Protein AF-A0A7S4PF94-F1 (afdb_monomer)

InterPro domains:
  IPR015947 PUA-like superfamily [SSF88697] (11-144)

Mean predicted aligned error: 5.89 Å

pLDDT: mean 85.84, std 12.93, range [38.97, 97.19]

Structure (mmCIF, N/CA/C/O backbone):
data_AF-A0A7S4PF94-F1
#
_entry.id   AF-A0A7S4PF94-F1
#
loop_
_atom_site.group_PDB
_atom_site.id
_atom_site.type_symbol
_atom_site.label_atom_id
_atom_site.label_alt_id
_atom_site.label_comp_id
_atom_site.label_asym_id
_atom_site.label_entity_id
_atom_site.label_seq_id
_atom_site.pdbx_PDB_ins_code
_atom_site.Cartn_x
_atom_site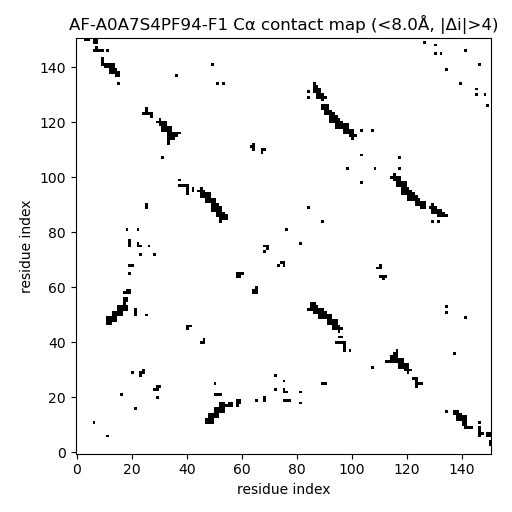.Cartn_y
_atom_site.Cartn_z
_atom_site.occupancy
_atom_site.B_iso_or_equiv
_atom_site.auth_seq_id
_atom_site.auth_comp_id
_atom_site.auth_asym_id
_atom_site.auth_atom_id
_atom_site.pdbx_PDB_model_num
ATOM 1 N N . ASP A 1 1 ? -24.265 -0.844 5.643 1.00 48.56 1 ASP A N 1
ATOM 2 C CA . ASP A 1 1 ? -22.914 -0.350 5.992 1.00 48.56 1 ASP A CA 1
ATOM 3 C C . ASP A 1 1 ? -22.217 -1.154 7.097 1.00 48.56 1 ASP A C 1
ATOM 5 O O . ASP A 1 1 ? -21.799 -0.612 8.107 1.00 48.56 1 ASP A O 1
ATOM 9 N N . ILE A 1 2 ? -22.021 -2.463 6.903 1.00 38.97 2 ILE A N 1
ATOM 10 C CA . ILE A 1 2 ? -21.380 -3.347 7.906 1.00 38.97 2 ILE A CA 1
ATOM 11 C C . ILE A 1 2 ? -19.842 -3.188 7.922 1.00 38.97 2 ILE A C 1
ATOM 13 O O . ILE A 1 2 ? -19.182 -3.538 8.892 1.00 38.97 2 ILE A O 1
ATOM 17 N N . ARG A 1 3 ? -19.248 -2.605 6.869 1.00 47.66 3 ARG A N 1
ATOM 18 C CA . ARG A 1 3 ? -17.784 -2.496 6.732 1.00 47.66 3 ARG A CA 1
ATOM 19 C C . ARG A 1 3 ? -17.165 -1.416 7.628 1.00 47.66 3 ARG A C 1
ATOM 21 O O . ARG A 1 3 ? -16.028 -1.570 8.045 1.00 47.66 3 ARG A O 1
ATOM 28 N N . ARG A 1 4 ? -17.888 -0.339 7.959 1.00 48.97 4 ARG A N 1
ATOM 29 C CA . ARG A 1 4 ? -17.315 0.824 8.673 1.00 48.97 4 ARG A CA 1
ATOM 30 C C . ARG A 1 4 ? -17.081 0.576 10.168 1.00 48.97 4 ARG A C 1
ATOM 32 O O . ARG A 1 4 ? -16.106 1.081 10.719 1.00 48.97 4 ARG A O 1
ATOM 39 N N . SER A 1 5 ? -17.891 -0.268 10.815 1.00 48.81 5 SER A N 1
ATOM 40 C CA . SER A 1 5 ? -17.725 -0.606 12.240 1.00 48.81 5 SER A CA 1
ATOM 41 C C . SER A 1 5 ? -16.501 -1.481 12.532 1.00 48.81 5 SER A C 1
ATOM 43 O O . SER A 1 5 ? -16.091 -1.570 13.682 1.00 48.81 5 SER A O 1
ATOM 45 N N . GLN A 1 6 ? -15.890 -2.106 11.518 1.00 50.88 6 GLN A N 1
ATOM 46 C CA . GLN A 1 6 ? -14.634 -2.853 11.665 1.00 50.88 6 GLN A CA 1
ATOM 47 C C . GLN A 1 6 ? -13.418 -1.924 11.836 1.00 50.88 6 GLN A C 1
ATOM 49 O O . GLN A 1 6 ? -12.401 -2.321 12.406 1.00 50.88 6 GLN A O 1
ATOM 54 N N . PHE A 1 7 ? -13.514 -0.679 11.361 1.00 54.47 7 PHE A N 1
ATOM 55 C CA . PHE A 1 7 ? -12.394 0.267 11.327 1.00 54.47 7 PHE A CA 1
ATOM 56 C C . PHE A 1 7 ? -12.393 1.259 12.496 1.00 54.47 7 PHE A C 1
ATOM 58 O O . PHE A 1 7 ? -11.450 2.030 12.645 1.00 54.47 7 PHE A O 1
ATOM 65 N N . SER A 1 8 ? -13.398 1.204 13.376 1.00 49.62 8 SER A N 1
ATOM 66 C CA . SER A 1 8 ? -13.482 2.012 14.602 1.00 49.62 8 SER A CA 1
ATOM 67 C C . SER A 1 8 ? -12.520 1.559 15.709 1.00 49.62 8 SER A C 1
ATOM 69 O O . SER A 1 8 ? -12.541 2.093 16.819 1.00 49.62 8 SER A O 1
ATOM 71 N N . HIS A 1 9 ? -11.655 0.582 15.426 1.00 54.41 9 HIS A N 1
ATOM 72 C CA . HIS A 1 9 ? -10.791 -0.015 16.426 1.00 54.41 9 HIS A CA 1
ATOM 73 C C . HIS A 1 9 ? -9.629 0.934 16.794 1.00 54.41 9 HIS A C 1
ATOM 75 O O . HIS A 1 9 ? -8.862 1.319 15.906 1.00 54.41 9 HIS A O 1
ATOM 81 N N . PRO A 1 10 ? -9.355 1.199 18.092 1.00 55.44 10 PRO A N 1
ATOM 82 C CA . PRO A 1 10 ? -8.156 1.924 18.565 1.00 55.44 10 PRO A CA 1
ATOM 83 C C . PRO A 1 10 ? -6.813 1.214 18.268 1.00 55.44 10 PRO A C 1
ATOM 85 O O . PRO A 1 10 ? -5.784 1.499 18.872 1.00 55.44 10 PRO A O 1
ATOM 88 N N . ARG A 1 11 ? -6.813 0.235 17.357 1.00 77.00 11 ARG A N 1
ATOM 89 C CA . ARG A 1 11 ? -5.665 -0.585 16.963 1.00 77.00 11 ARG A CA 1
ATOM 90 C C . ARG A 1 11 ? -5.441 -0.616 15.452 1.00 77.00 11 ARG A C 1
ATOM 92 O O . ARG A 1 11 ? -4.577 -1.385 15.031 1.00 77.00 11 ARG A O 1
ATOM 99 N N . LEU A 1 12 ? -6.175 0.179 14.657 1.00 90.00 12 LEU A N 1
ATOM 100 C CA . LEU A 1 12 ? -5.942 0.259 13.214 1.00 90.00 12 LEU A CA 1
ATOM 101 C C . LEU A 1 12 ? -4.457 0.519 12.963 1.00 90.00 12 LEU A C 1
ATOM 103 O O . LEU A 1 12 ? -3.854 1.443 13.516 1.00 90.00 12 LEU A O 1
ATOM 107 N N . LYS A 1 13 ? -3.856 -0.355 12.164 1.00 93.62 13 LYS A N 1
ATOM 108 C CA . LYS A 1 13 ? -2.462 -0.237 11.770 1.00 93.62 13 LYS A CA 1
ATOM 109 C C . LYS A 1 13 ? -2.371 0.420 10.407 1.00 93.62 13 LYS A C 1
ATOM 111 O O . LYS A 1 13 ? -3.296 0.330 9.609 1.00 93.62 13 LYS A O 1
ATOM 116 N N . ALA A 1 14 ? -1.244 1.053 10.136 1.00 95.44 14 ALA A N 1
ATOM 117 C CA . ALA A 1 14 ? -0.937 1.665 8.861 1.00 95.44 14 ALA A CA 1
ATOM 118 C C . ALA A 1 14 ? 0.412 1.189 8.340 1.00 95.44 14 ALA A C 1
ATOM 120 O O . ALA A 1 14 ? 1.296 0.806 9.113 1.00 95.44 14 ALA A O 1
ATOM 121 N N . ILE A 1 15 ? 0.576 1.285 7.024 1.00 96.94 15 ILE A N 1
ATOM 122 C CA . ILE A 1 15 ? 1.878 1.224 6.369 1.00 96.94 15 ILE A CA 1
ATOM 123 C C . ILE A 1 15 ? 2.068 2.445 5.478 1.00 96.94 15 ILE A C 1
ATOM 125 O O . ILE A 1 15 ? 1.129 2.947 4.861 1.00 96.94 15 ILE A O 1
ATOM 129 N N . THR A 1 16 ? 3.315 2.895 5.382 1.00 96.31 16 THR A N 1
ATOM 130 C CA . THR A 1 16 ? 3.693 4.011 4.515 1.00 96.31 16 THR A CA 1
ATOM 131 C C . THR A 1 16 ? 4.275 3.493 3.208 1.00 96.31 16 THR A C 1
ATOM 133 O O . THR A 1 16 ? 5.271 2.766 3.212 1.00 96.31 16 THR A O 1
ATOM 136 N N . ILE A 1 17 ? 3.677 3.859 2.078 1.00 94.19 17 ILE A N 1
ATOM 137 C CA . ILE A 1 17 ? 4.202 3.572 0.738 1.00 94.19 17 ILE A CA 1
ATOM 138 C C . ILE A 1 17 ? 4.677 4.894 0.126 1.00 94.19 17 ILE A C 1
ATOM 1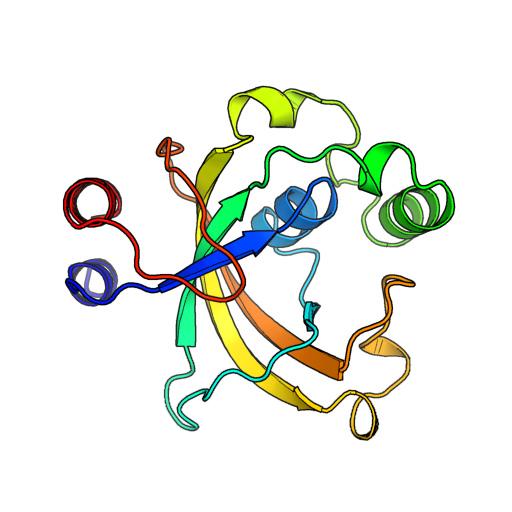40 O O . ILE A 1 17 ? 4.025 5.928 0.268 1.00 94.19 17 ILE A O 1
ATOM 144 N N . GLN A 1 18 ? 5.845 4.885 -0.517 1.00 92.00 18 GLN A N 1
ATOM 145 C CA . GLN A 1 18 ? 6.362 6.066 -1.212 1.00 92.00 18 GLN A CA 1
ATOM 146 C C . GLN A 1 18 ? 5.767 6.150 -2.621 1.00 92.00 18 GLN A C 1
ATOM 148 O O . GLN A 1 18 ? 5.527 5.127 -3.270 1.00 92.00 18 GLN A O 1
ATOM 153 N N . GLN A 1 19 ? 5.551 7.367 -3.110 1.00 91.12 19 GLN A N 1
ATOM 154 C CA . GLN A 1 19 ? 5.134 7.591 -4.495 1.00 91.12 19 GLN A CA 1
ATOM 155 C C . GLN A 1 19 ? 6.210 7.134 -5.490 1.00 91.12 19 GLN A C 1
ATOM 157 O O . GLN A 1 19 ? 7.372 7.136 -5.113 1.00 91.12 19 GLN A O 1
ATOM 162 N N . PRO A 1 20 ? 5.872 6.744 -6.734 1.00 91.06 20 PRO A N 1
ATOM 163 C CA . PRO A 1 20 ? 4.519 6.640 -7.305 1.00 91.06 20 PRO A CA 1
ATOM 164 C C . PRO A 1 20 ? 3.778 5.353 -6.900 1.00 91.06 20 PRO A C 1
ATOM 166 O O . PRO A 1 20 ? 2.616 5.155 -7.241 1.00 91.06 20 PRO A O 1
ATOM 169 N N . LEU A 1 21 ? 4.449 4.444 -6.185 1.00 92.56 21 LEU A N 1
ATOM 170 C CA . LEU A 1 21 ? 3.910 3.118 -5.871 1.00 92.56 21 LEU A CA 1
ATOM 171 C C . LEU A 1 21 ? 2.663 3.190 -4.982 1.00 92.56 21 LEU A C 1
ATOM 173 O O . LEU A 1 21 ? 1.810 2.310 -5.058 1.00 92.56 21 LEU A O 1
ATOM 177 N N . ALA A 1 22 ? 2.551 4.236 -4.159 1.00 93.25 22 ALA A N 1
ATOM 178 C CA . ALA A 1 22 ? 1.372 4.490 -3.342 1.00 93.25 22 ALA A CA 1
ATOM 179 C C . ALA A 1 22 ? 0.129 4.785 -4.193 1.00 93.25 22 ALA A C 1
ATOM 181 O O . ALA A 1 22 ? -0.923 4.211 -3.922 1.00 93.25 22 ALA A O 1
ATOM 182 N N . ASP A 1 23 ? 0.247 5.620 -5.232 1.00 91.62 23 ASP A N 1
ATOM 183 C CA . ASP A 1 23 ? -0.863 5.893 -6.153 1.00 91.62 23 ASP A CA 1
ATOM 184 C C . ASP A 1 23 ? -1.217 4.647 -6.978 1.00 91.62 23 ASP A C 1
ATOM 186 O O . ASP A 1 23 ? -2.396 4.317 -7.092 1.00 91.62 23 ASP A O 1
ATOM 190 N N . ALA A 1 24 ? -0.225 3.889 -7.462 1.00 92.88 24 ALA A N 1
ATOM 191 C CA . ALA A 1 24 ? -0.472 2.619 -8.155 1.00 92.88 24 ALA A CA 1
ATOM 192 C C . ALA A 1 24 ? -1.225 1.609 -7.268 1.00 92.88 24 ALA A C 1
ATOM 194 O O . ALA A 1 24 ? -2.113 0.895 -7.736 1.00 92.88 24 ALA A O 1
ATOM 195 N N . THR A 1 25 ? -0.898 1.557 -5.973 1.00 94.81 25 THR A N 1
ATOM 196 C CA . THR A 1 25 ? -1.631 0.743 -4.998 1.00 94.81 25 THR A CA 1
ATOM 197 C C . THR A 1 25 ? -3.032 1.302 -4.748 1.00 94.81 25 THR A C 1
ATOM 199 O O . THR A 1 25 ? -3.983 0.532 -4.768 1.00 94.81 25 THR A O 1
ATOM 202 N N . LEU A 1 26 ? -3.198 2.617 -4.567 1.00 93.94 26 LEU A N 1
ATOM 203 C CA . LEU A 1 26 ? -4.505 3.245 -4.320 1.00 93.94 26 LEU A CA 1
ATOM 204 C C . LEU A 1 26 ? -5.487 3.049 -5.490 1.00 93.94 26 LEU A C 1
ATOM 206 O O . LEU A 1 26 ? -6.682 2.881 -5.265 1.00 93.94 26 LEU A O 1
ATOM 210 N N . LEU A 1 27 ? -4.978 3.032 -6.725 1.00 92.56 27 LEU A N 1
ATOM 211 C CA . LEU A 1 27 ? -5.739 2.727 -7.942 1.00 92.56 27 LEU A CA 1
ATOM 212 C C . LEU A 1 27 ? -6.023 1.226 -8.120 1.00 92.56 27 LEU A C 1
ATOM 214 O O . LEU A 1 27 ? -6.676 0.826 -9.078 1.00 92.56 27 LEU A O 1
ATOM 218 N N . GLY A 1 28 ? -5.523 0.377 -7.219 1.00 93.00 28 GLY A N 1
ATOM 219 C CA . GLY A 1 28 ? -5.699 -1.069 -7.281 1.00 93.00 28 GLY A CA 1
ATOM 220 C C . GLY A 1 28 ? -4.869 -1.765 -8.361 1.00 93.00 28 GLY A C 1
ATOM 221 O O . GLY A 1 28 ? -5.066 -2.962 -8.558 1.00 93.00 28 GLY A O 1
ATOM 222 N N . LEU A 1 29 ? -3.946 -1.064 -9.022 1.00 92.62 29 LEU A N 1
ATOM 223 C CA . LEU A 1 29 ? -3.099 -1.591 -10.099 1.00 92.62 29 LEU A CA 1
ATOM 224 C C . LEU A 1 29 ? -1.962 -2.450 -9.546 1.00 92.62 29 LEU A C 1
ATOM 226 O O . LEU A 1 29 ? -1.646 -3.524 -10.058 1.00 92.62 29 LEU A O 1
ATOM 230 N N . ARG A 1 30 ? -1.363 -1.985 -8.448 1.00 93.25 30 ARG A N 1
ATOM 231 C CA . ARG A 1 30 ? -0.280 -2.680 -7.762 1.00 93.25 30 ARG A CA 1
ATOM 232 C C . ARG A 1 30 ? -0.826 -3.577 -6.660 1.00 93.25 30 ARG A C 1
ATOM 234 O O . ARG A 1 30 ? -1.294 -3.088 -5.633 1.00 93.25 30 ARG A O 1
ATOM 241 N N . LYS A 1 31 ? -0.695 -4.889 -6.862 1.00 93.56 31 LYS A N 1
ATOM 242 C CA . LYS A 1 31 ? -1.176 -5.926 -5.937 1.00 93.56 31 LYS A CA 1
ATOM 243 C C . LYS A 1 31 ? -0.124 -6.434 -4.956 1.00 93.56 31 LYS A C 1
ATOM 245 O O . LYS A 1 31 ? -0.478 -7.122 -4.015 1.00 93.56 31 LYS A O 1
ATOM 250 N N . ILE A 1 32 ? 1.153 -6.101 -5.139 1.00 93.94 32 ILE A N 1
ATOM 251 C CA . ILE A 1 32 ? 2.239 -6.628 -4.305 1.00 93.94 32 ILE A CA 1
ATOM 252 C C . ILE A 1 32 ? 3.065 -5.491 -3.684 1.00 93.94 32 ILE A C 1
ATOM 254 O O . ILE A 1 32 ? 3.568 -4.612 -4.391 1.00 93.94 32 ILE A O 1
ATOM 258 N N . GLU A 1 33 ? 3.245 -5.526 -2.360 1.00 94.50 33 GLU A N 1
ATOM 259 C CA . GLU A 1 33 ? 4.080 -4.589 -1.595 1.00 94.50 33 GLU A CA 1
ATOM 260 C C . GLU A 1 33 ? 5.295 -5.292 -0.976 1.00 94.50 33 GLU A C 1
ATOM 262 O O . GLU A 1 33 ? 5.150 -6.154 -0.117 1.00 94.50 33 GLU A O 1
ATOM 267 N N . GLY A 1 34 ? 6.505 -4.902 -1.383 1.00 93.75 34 GLY A N 1
ATOM 268 C CA . GLY A 1 34 ? 7.752 -5.450 -0.843 1.00 93.75 34 GLY A CA 1
ATOM 269 C C . GLY A 1 34 ? 8.202 -4.747 0.441 1.00 93.75 34 GLY A C 1
ATOM 270 O O . GLY A 1 34 ? 8.229 -3.519 0.505 1.00 93.75 34 GLY A O 1
ATOM 271 N N . ARG A 1 35 ? 8.576 -5.515 1.472 1.00 94.19 35 ARG A N 1
ATOM 272 C CA . ARG A 1 35 ? 9.041 -5.028 2.780 1.00 94.19 35 ARG A CA 1
ATOM 273 C C . ARG A 1 35 ? 10.231 -5.826 3.308 1.00 94.19 35 ARG A C 1
ATOM 275 O O . ARG A 1 35 ? 10.419 -6.997 3.002 1.00 94.19 35 ARG A O 1
ATOM 282 N N . ASN A 1 36 ? 10.988 -5.205 4.210 1.00 93.69 36 ASN A N 1
ATOM 283 C CA . ASN A 1 36 ? 12.082 -5.851 4.954 1.00 93.69 36 ASN A CA 1
ATOM 284 C C . ASN A 1 36 ? 11.655 -6.318 6.355 1.00 93.69 36 ASN A C 1
ATOM 286 O O . ASN A 1 36 ? 12.478 -6.476 7.251 1.00 93.69 36 ASN A O 1
ATOM 290 N N . TYR A 1 37 ? 10.352 -6.493 6.573 1.00 93.19 37 TYR A N 1
ATOM 291 C CA . TYR A 1 37 ? 9.789 -7.001 7.818 1.00 93.19 37 TYR A CA 1
ATOM 292 C C . TYR A 1 37 ? 8.555 -7.851 7.521 1.00 93.19 37 TYR A C 1
ATOM 294 O O . TYR A 1 37 ? 7.847 -7.606 6.547 1.00 93.19 37 TYR A O 1
ATOM 302 N N . ASN A 1 38 ? 8.311 -8.833 8.383 1.00 93.12 38 ASN A N 1
ATOM 303 C CA . ASN A 1 38 ? 7.139 -9.697 8.325 1.00 93.12 38 ASN A CA 1
ATOM 304 C C . ASN A 1 38 ? 5.946 -9.040 9.043 1.00 93.12 3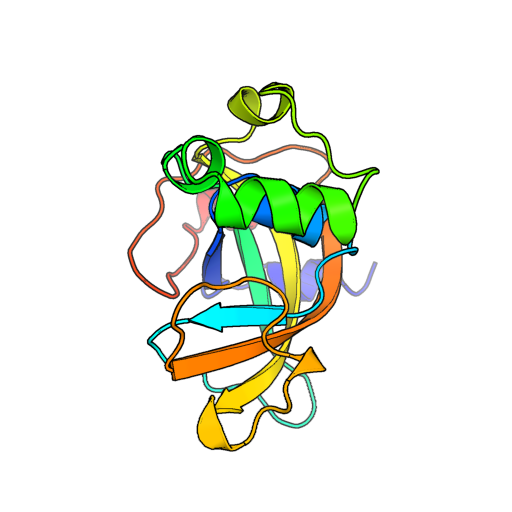8 ASN A C 1
ATOM 306 O O . ASN A 1 38 ? 6.135 -8.322 10.030 1.00 93.12 38 ASN A O 1
ATOM 310 N N . VAL A 1 39 ? 4.726 -9.333 8.596 1.00 90.44 39 VAL A N 1
ATOM 311 C CA . VAL A 1 39 ? 3.485 -9.061 9.330 1.00 90.44 39 VAL A CA 1
ATOM 312 C C . VAL A 1 39 ? 2.693 -10.354 9.491 1.00 90.44 39 VAL A C 1
ATOM 314 O O . VAL A 1 39 ? 2.560 -11.141 8.557 1.00 90.44 39 VAL A O 1
ATOM 317 N N . LYS A 1 40 ? 2.154 -10.582 10.691 1.00 89.94 40 LYS A N 1
ATOM 318 C CA . LYS A 1 40 ? 1.278 -11.727 10.943 1.00 89.94 40 LYS A CA 1
ATOM 319 C C . LYS A 1 40 ? -0.087 -11.439 10.323 1.00 89.94 40 LYS A C 1
ATOM 321 O O . LYS A 1 40 ? -0.822 -10.604 10.844 1.00 89.94 40 LYS A O 1
ATOM 326 N N . VAL A 1 41 ? -0.404 -12.129 9.233 1.00 89.31 41 VAL A N 1
ATOM 327 C CA . VAL A 1 41 ? -1.704 -12.046 8.561 1.00 89.31 41 VAL A CA 1
ATOM 328 C C . VAL A 1 41 ? -2.593 -13.192 9.064 1.00 89.31 41 VAL A C 1
ATOM 330 O O . VAL A 1 41 ? -2.205 -14.351 8.913 1.00 89.31 41 VAL A O 1
ATOM 333 N N . PRO A 1 42 ? -3.741 -12.908 9.707 1.00 87.19 42 PRO A N 1
ATOM 334 C CA . PRO A 1 42 ? -4.731 -13.924 10.061 1.00 87.19 42 PRO A CA 1
ATOM 335 C C . PRO A 1 42 ? -5.207 -14.708 8.831 1.00 87.19 42 PRO A C 1
ATOM 337 O O . PRO A 1 42 ? -5.644 -14.117 7.848 1.00 87.19 42 PRO A O 1
ATOM 340 N N . THR A 1 43 ? -5.143 -16.038 8.885 1.00 78.94 43 THR A N 1
ATOM 341 C CA . THR A 1 43 ? -5.343 -16.915 7.717 1.00 78.94 43 THR A CA 1
ATOM 342 C C . THR A 1 43 ? -6.758 -16.876 7.134 1.00 78.94 43 THR A C 1
ATOM 344 O O . THR A 1 43 ? -6.921 -17.104 5.942 1.00 78.94 43 THR A O 1
ATOM 347 N N . SER A 1 44 ? -7.779 -16.611 7.954 1.00 79.38 44 SER A N 1
ATOM 348 C CA . SER A 1 44 ? -9.191 -16.617 7.541 1.00 79.38 44 SER A CA 1
ATOM 349 C C . SER A 1 44 ? -9.724 -15.251 7.109 1.00 79.38 44 SER A C 1
ATOM 351 O O . SER A 1 44 ? -10.680 -15.188 6.344 1.00 79.38 44 SER A O 1
ATOM 353 N N . GLU A 1 45 ? -9.133 -14.166 7.606 1.00 85.62 45 GLU A N 1
ATOM 354 C CA . GLU A 1 45 ? -9.712 -12.817 7.508 1.00 85.62 45 GLU A CA 1
ATOM 355 C C . GLU A 1 45 ? -8.776 -11.790 6.875 1.00 85.62 45 GLU A C 1
ATOM 357 O O . GLU A 1 45 ? -9.219 -10.683 6.593 1.00 85.62 45 GLU A O 1
ATOM 362 N N . GLY A 1 46 ? -7.501 -12.136 6.670 1.00 91.31 46 GLY A N 1
ATOM 363 C CA . GLY A 1 46 ? -6.476 -11.198 6.231 1.00 91.31 46 GLY A CA 1
ATOM 364 C C . GLY A 1 46 ? -6.240 -10.057 7.226 1.00 91.31 46 GLY A C 1
ATOM 365 O O . GLY A 1 46 ? -6.532 -10.161 8.420 1.00 91.31 46 GLY A O 1
ATOM 366 N N . LEU A 1 47 ? -5.626 -8.971 6.754 1.00 93.06 47 LEU A N 1
ATOM 367 C CA . LEU A 1 47 ? -5.263 -7.822 7.581 1.00 93.06 47 LEU A CA 1
ATOM 368 C C . LEU A 1 47 ? -5.575 -6.505 6.871 1.00 93.06 47 LEU A C 1
ATOM 370 O O . LEU A 1 47 ? -4.918 -6.141 5.897 1.00 93.06 47 LEU A O 1
ATOM 374 N N . TRP A 1 48 ? -6.530 -5.748 7.409 1.00 94.00 48 TRP A N 1
ATOM 375 C CA . TRP A 1 48 ? -6.786 -4.375 6.978 1.00 94.00 48 TRP A CA 1
ATOM 376 C C . TRP A 1 48 ? -5.770 -3.401 7.570 1.00 94.00 48 TRP A C 1
ATOM 378 O O . TRP A 1 48 ? -5.531 -3.383 8.779 1.00 94.00 48 TRP A O 1
ATOM 388 N N . LEU A 1 49 ? -5.207 -2.558 6.708 1.00 95.44 49 LEU A N 1
ATOM 389 C CA . LEU A 1 49 ? -4.241 -1.524 7.053 1.00 95.44 49 LEU A CA 1
ATOM 390 C C . LEU A 1 49 ? -4.650 -0.195 6.425 1.00 95.44 49 LEU A C 1
ATOM 392 O O . LEU A 1 49 ? -5.122 -0.151 5.292 1.00 95.44 49 LEU A O 1
ATOM 396 N N . ALA A 1 50 ? -4.393 0.906 7.118 1.00 96.12 50 ALA A N 1
ATOM 397 C CA . ALA A 1 50 ? -4.427 2.221 6.507 1.00 96.12 50 ALA A CA 1
ATOM 398 C C . ALA A 1 50 ? -3.231 2.405 5.557 1.00 96.12 50 ALA A C 1
ATOM 400 O O . ALA A 1 50 ? -2.079 2.110 5.892 1.00 96.12 50 ALA A O 1
ATOM 401 N N . LEU A 1 51 ? -3.517 2.917 4.364 1.00 96.56 51 LEU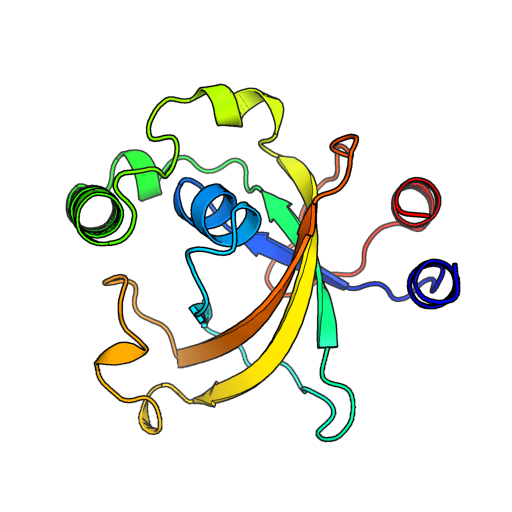 A N 1
ATOM 402 C CA . LEU A 1 51 ? -2.529 3.293 3.366 1.00 96.56 51 LEU A CA 1
ATOM 403 C C . LEU A 1 51 ? -2.131 4.749 3.581 1.00 96.56 51 LEU A C 1
ATOM 405 O O . LEU A 1 51 ? -2.919 5.666 3.347 1.00 96.56 51 LEU A O 1
ATOM 409 N N . HIS A 1 52 ? -0.889 4.951 4.006 1.00 96.69 52 HIS A N 1
ATOM 410 C CA . HIS A 1 52 ? -0.276 6.264 4.153 1.00 96.69 52 HIS A CA 1
ATOM 411 C C . HIS A 1 52 ? 0.715 6.530 3.017 1.00 96.69 52 HIS A C 1
ATOM 413 O O . HIS A 1 52 ? 1.491 5.647 2.644 1.00 96.69 52 HIS A O 1
ATOM 419 N N . ILE A 1 53 ? 0.709 7.747 2.474 1.00 94.12 53 ILE A N 1
ATOM 420 C CA . ILE A 1 53 ? 1.671 8.172 1.454 1.00 94.12 53 ILE A CA 1
ATOM 421 C C . ILE A 1 53 ? 2.847 8.864 2.133 1.00 94.12 53 ILE A C 1
ATOM 423 O O . ILE A 1 53 ? 2.685 9.881 2.807 1.00 94.12 53 ILE A O 1
ATOM 427 N N . GLY A 1 54 ? 4.052 8.340 1.931 1.00 93.00 54 GLY A N 1
ATOM 428 C CA . GLY A 1 54 ? 5.261 8.928 2.494 1.00 93.00 54 GLY A CA 1
ATOM 429 C C . GLY A 1 54 ? 5.626 10.278 1.869 1.00 93.00 54 GLY A C 1
ATOM 430 O O . GLY A 1 54 ? 5.113 10.670 0.821 1.00 93.00 54 GLY A O 1
ATOM 431 N N . ARG A 1 55 ? 6.506 11.021 2.550 1.00 90.88 55 ARG A N 1
ATOM 432 C CA . ARG A 1 55 ? 6.982 12.335 2.088 1.00 90.88 55 ARG A CA 1
ATOM 433 C C . ARG A 1 55 ? 8.260 12.273 1.243 1.00 90.88 55 ARG A C 1
ATOM 435 O O . ARG A 1 55 ? 8.653 13.298 0.692 1.00 90.88 55 ARG A O 1
ATOM 442 N N . SER A 1 56 ? 8.907 11.112 1.150 1.00 88.31 56 SER A N 1
ATOM 443 C CA . SER A 1 56 ? 10.098 10.962 0.312 1.00 88.31 56 SER A CA 1
ATOM 444 C C . SER A 1 56 ? 9.702 10.963 -1.169 1.00 88.31 56 SER A C 1
ATOM 446 O O . SER A 1 56 ? 8.624 10.501 -1.547 1.00 88.31 56 SER A O 1
ATOM 448 N N . GLN A 1 57 ? 10.584 11.516 -2.002 1.00 85.00 57 GLN A N 1
ATOM 449 C CA . GLN A 1 57 ? 10.466 11.520 -3.462 1.00 85.00 57 GLN A CA 1
ATOM 450 C C . GLN A 1 57 ? 11.535 10.633 -4.121 1.00 85.00 57 GLN A C 1
ATOM 452 O O . GLN A 1 57 ? 11.675 10.667 -5.339 1.00 85.00 57 GLN A O 1
ATOM 457 N N . ASP A 1 58 ? 12.263 9.815 -3.354 1.00 86.94 58 ASP A N 1
ATOM 458 C CA . ASP A 1 58 ? 13.438 9.070 -3.844 1.00 86.94 58 ASP A CA 1
ATOM 459 C C . ASP A 1 58 ? 13.096 8.109 -4.992 1.00 86.94 58 ASP A C 1
ATOM 461 O O . ASP A 1 58 ? 13.881 7.878 -5.906 1.00 86.94 58 ASP A O 1
ATOM 465 N N . HIS A 1 59 ? 11.888 7.553 -4.991 1.00 86.75 59 HIS A N 1
ATOM 466 C CA . HIS A 1 59 ? 11.427 6.687 -6.075 1.00 86.75 59 HIS A CA 1
ATOM 467 C C . HIS A 1 59 ? 11.107 7.454 -7.366 1.00 86.75 59 HIS A C 1
ATOM 469 O O . HIS A 1 59 ? 11.207 6.864 -8.437 1.00 86.75 59 HIS A O 1
ATOM 475 N N . PHE A 1 60 ? 10.756 8.745 -7.299 1.00 84.44 60 PHE A N 1
ATOM 476 C CA . PHE A 1 60 ? 10.558 9.566 -8.500 1.00 84.44 60 PHE A CA 1
ATOM 477 C C . PHE A 1 60 ? 11.879 9.884 -9.203 1.00 84.44 60 PHE A C 1
ATOM 479 O O . PHE A 1 60 ? 11.904 10.013 -10.425 1.00 84.44 60 PHE A O 1
ATOM 486 N N . THR A 1 61 ? 12.972 10.004 -8.447 1.00 85.38 61 THR A N 1
ATOM 487 C CA . THR A 1 61 ? 14.317 10.214 -9.001 1.00 85.38 61 THR A CA 1
ATOM 488 C C . THR A 1 61 ? 14.989 8.900 -9.408 1.00 85.38 61 THR A C 1
ATOM 490 O O . THR A 1 61 ? 15.964 8.911 -10.159 1.00 85.38 61 THR A O 1
ATOM 493 N N . ASN A 1 62 ? 14.448 7.751 -8.989 1.00 89.38 62 ASN A N 1
ATOM 494 C CA . ASN A 1 62 ? 14.923 6.436 -9.399 1.00 89.38 62 ASN A CA 1
ATOM 495 C C . ASN A 1 62 ? 14.400 6.054 -10.797 1.00 89.38 62 ASN A C 1
ATOM 497 O O . ASN A 1 62 ? 13.249 5.644 -10.974 1.00 89.38 62 ASN A O 1
ATOM 501 N N . TYR A 1 63 ? 15.284 6.129 -11.796 1.00 89.19 63 TYR A N 1
ATOM 502 C CA . TYR A 1 63 ? 14.965 5.813 -13.191 1.00 89.19 63 TYR A CA 1
ATOM 503 C C . TYR A 1 63 ? 14.410 4.394 -13.387 1.00 89.19 63 TYR A C 1
ATOM 505 O O . TYR A 1 63 ? 13.446 4.216 -14.131 1.00 89.19 63 TYR A O 1
ATOM 513 N N . GLN A 1 64 ? 14.977 3.386 -12.716 1.00 90.56 64 GLN A N 1
ATOM 514 C CA . GLN A 1 64 ? 14.555 1.990 -12.874 1.00 90.56 64 GLN A CA 1
ATOM 515 C C . GLN A 1 64 ? 13.135 1.773 -12.345 1.00 90.56 64 GLN A C 1
ATOM 517 O O . GLN A 1 64 ? 12.314 1.148 -13.019 1.00 90.56 64 GLN A O 1
ATOM 522 N N . VAL A 1 65 ? 12.826 2.337 -11.173 1.00 89.88 65 VAL A N 1
ATOM 523 C CA . VAL A 1 65 ? 11.479 2.288 -10.586 1.00 89.88 65 VAL A CA 1
ATOM 524 C C . VAL A 1 65 ? 10.481 2.992 -11.500 1.00 89.88 65 VAL A C 1
ATOM 526 O O . VAL A 1 65 ? 9.465 2.401 -11.859 1.00 89.88 65 VAL A O 1
ATOM 529 N N . MET A 1 66 ? 10.781 4.217 -11.937 1.00 89.56 66 MET A N 1
ATOM 530 C CA . MET A 1 66 ? 9.874 4.982 -12.795 1.00 89.56 66 MET A CA 1
ATOM 531 C C . MET A 1 66 ? 9.651 4.327 -14.158 1.00 89.56 66 MET A C 1
ATOM 533 O O . MET A 1 66 ? 8.518 4.294 -14.635 1.00 89.56 66 MET A O 1
ATOM 537 N N . ASN A 1 67 ? 10.697 3.784 -14.788 1.00 90.69 67 ASN A N 1
ATOM 538 C CA . ASN A 1 67 ? 10.558 3.064 -16.052 1.00 90.69 67 ASN A CA 1
ATOM 539 C C . ASN A 1 67 ? 9.638 1.848 -15.887 1.00 90.69 67 ASN A C 1
ATOM 541 O O . ASN A 1 67 ? 8.726 1.637 -16.682 1.00 90.69 67 ASN A O 1
ATOM 545 N N . ARG A 1 68 ? 9.818 1.091 -14.801 1.00 90.81 68 ARG A N 1
ATOM 546 C CA . ARG A 1 68 ? 9.001 -0.090 -14.536 1.00 90.81 68 ARG A CA 1
ATOM 547 C C . ARG A 1 68 ? 7.544 0.253 -14.230 1.00 90.81 68 ARG A C 1
ATOM 549 O O . ARG A 1 68 ? 6.653 -0.422 -14.733 1.00 90.81 68 ARG A O 1
ATOM 556 N N . VAL A 1 69 ? 7.300 1.331 -13.484 1.00 90.19 69 VAL A N 1
ATOM 557 C CA . VAL A 1 69 ? 5.948 1.862 -13.244 1.00 90.19 69 VAL A CA 1
ATOM 558 C C . VAL A 1 69 ? 5.272 2.246 -14.559 1.00 90.19 69 VAL A C 1
ATOM 560 O O . VAL A 1 69 ? 4.135 1.851 -14.768 1.00 90.19 69 VAL A O 1
ATOM 563 N N . ARG A 1 70 ? 5.968 2.927 -15.481 1.00 90.88 70 ARG A N 1
ATOM 564 C CA . ARG A 1 70 ? 5.413 3.271 -16.807 1.00 90.88 70 ARG A CA 1
ATOM 565 C C . ARG A 1 70 ? 5.066 2.049 -17.654 1.00 90.88 70 ARG A C 1
ATOM 567 O O . ARG A 1 70 ? 4.105 2.096 -18.409 1.00 90.88 70 ARG A O 1
ATOM 574 N N . GLN A 1 71 ? 5.864 0.988 -17.556 1.00 91.38 71 GLN A N 1
ATOM 575 C CA . GLN A 1 71 ? 5.631 -0.254 -18.295 1.00 91.38 71 GLN A CA 1
ATOM 576 C C . GLN A 1 71 ? 4.449 -1.051 -17.742 1.00 91.38 71 GLN A C 1
ATOM 578 O O . GLN A 1 71 ? 3.701 -1.640 -18.513 1.00 91.38 71 GLN A O 1
ATOM 583 N N . LEU A 1 72 ? 4.320 -1.113 -16.415 1.00 90.81 72 LEU A N 1
ATOM 584 C CA . LEU A 1 72 ? 3.294 -1.915 -15.750 1.00 90.81 72 LEU A CA 1
ATOM 585 C C . LEU A 1 72 ? 1.957 -1.191 -15.627 1.00 90.81 72 LEU A C 1
ATOM 587 O O . LEU A 1 72 ? 0.914 -1.819 -15.764 1.00 90.81 72 LEU A O 1
ATOM 591 N N . TRP A 1 73 ? 2.007 0.106 -15.333 1.00 90.88 73 TRP A N 1
ATOM 592 C CA . TRP A 1 73 ? 0.862 0.932 -14.957 1.00 90.88 73 TRP A CA 1
ATOM 593 C C . TRP A 1 73 ? 0.946 2.292 -15.668 1.00 90.88 73 TRP A C 1
ATOM 595 O O . TRP A 1 73 ? 1.164 3.319 -15.013 1.00 90.88 73 TRP A O 1
ATOM 605 N N . PRO A 1 74 ? 0.842 2.326 -17.011 1.00 89.38 74 PRO A N 1
ATOM 606 C CA . PRO A 1 74 ? 0.923 3.565 -17.792 1.00 89.38 74 PRO A CA 1
ATOM 607 C C . PRO A 1 74 ? -0.125 4.621 -17.392 1.00 89.38 74 PRO A C 1
ATOM 609 O O . PRO A 1 74 ? 0.106 5.815 -17.567 1.00 89.38 74 PRO A O 1
ATOM 612 N N . GLU A 1 75 ? -1.252 4.198 -16.825 1.00 85.25 75 GLU A N 1
ATOM 613 C CA . GLU A 1 75 ? -2.336 5.031 -16.305 1.00 85.25 75 GLU A CA 1
ATOM 614 C C .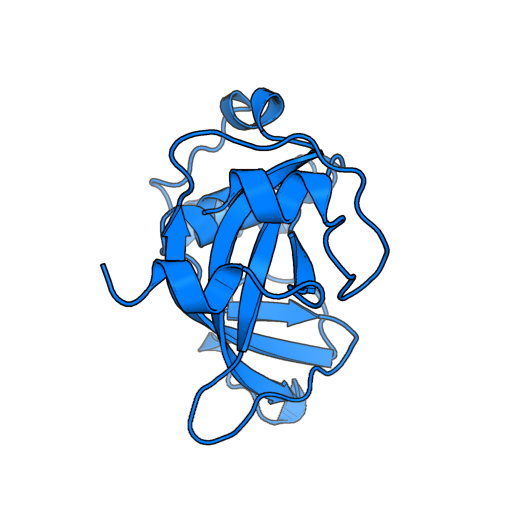 GLU A 1 75 ? -2.064 5.608 -14.902 1.00 85.25 75 GLU A C 1
ATOM 616 O O . GLU A 1 75 ? -2.805 6.475 -14.432 1.00 85.25 75 GLU A O 1
ATOM 621 N N . CYS A 1 76 ? -1.012 5.151 -14.212 1.00 86.31 76 CYS A N 1
ATOM 622 C CA . CYS A 1 76 ? -0.648 5.675 -12.899 1.00 86.31 76 CYS A CA 1
ATOM 623 C C . CYS A 1 76 ? -0.167 7.131 -13.036 1.00 86.31 76 CYS A C 1
ATOM 625 O O . CYS A 1 76 ? 0.739 7.401 -13.828 1.00 86.31 76 CYS A O 1
ATOM 627 N N . PRO A 1 77 ? -0.700 8.090 -12.255 1.00 74.38 77 PRO A N 1
ATOM 628 C CA . PRO A 1 77 ? -0.299 9.486 -12.362 1.00 74.38 77 PRO A CA 1
ATOM 629 C C . PRO A 1 77 ? 1.191 9.645 -12.030 1.00 74.38 77 PRO A C 1
ATOM 631 O O . PRO A 1 77 ? 1.625 9.451 -10.898 1.00 74.38 77 PRO A O 1
ATOM 634 N N . LEU A 1 78 ? 1.991 10.006 -13.036 1.00 69.00 78 LEU A N 1
ATOM 635 C CA . LEU A 1 78 ? 3.446 10.188 -12.904 1.00 69.00 78 LEU A CA 1
ATOM 636 C C . LEU A 1 78 ? 3.830 11.608 -12.460 1.00 69.00 78 LEU A C 1
ATOM 638 O O . LEU A 1 78 ? 4.991 11.880 -12.160 1.00 69.00 78 LEU A O 1
ATOM 642 N N . VAL A 1 79 ? 2.860 12.523 -12.471 1.00 64.44 79 VAL A N 1
ATOM 643 C CA . VAL A 1 79 ? 3.034 13.957 -12.211 1.00 64.44 79 VAL A CA 1
ATOM 644 C C . VAL A 1 79 ? 2.734 14.240 -10.732 1.00 64.44 79 VAL A C 1
ATOM 646 O O . VAL A 1 79 ? 1.850 13.591 -10.167 1.00 64.44 79 VAL A O 1
ATOM 649 N N . PRO A 1 80 ? 3.376 15.225 -10.069 1.00 55.12 80 PRO A N 1
ATOM 650 C CA . PRO A 1 80 ? 3.275 15.422 -8.622 1.00 55.12 80 PRO A CA 1
ATOM 651 C C . PRO A 1 80 ? 1.934 16.016 -8.153 1.00 55.12 80 PRO A C 1
ATOM 653 O O . PRO A 1 80 ? 1.892 16.669 -7.111 1.00 55.12 80 PRO A O 1
ATOM 656 N N . PHE A 1 81 ? 0.818 15.779 -8.853 1.00 49.41 81 PHE A N 1
ATOM 657 C CA . PHE A 1 81 ? -0.523 16.031 -8.311 1.00 49.41 81 PHE A CA 1
ATOM 658 C C . PHE A 1 81 ? -0.721 15.298 -6.969 1.00 49.41 81 PHE A C 1
ATOM 660 O O . PHE A 1 81 ? -1.408 15.802 -6.078 1.00 49.41 81 PHE A O 1
ATOM 667 N N . GLY A 1 82 ? -0.005 14.182 -6.766 1.00 53.38 82 GLY A N 1
ATOM 668 C CA . GLY A 1 82 ? 0.088 13.450 -5.503 1.00 53.38 82 GLY A CA 1
ATOM 669 C C . GLY A 1 82 ? 0.778 14.190 -4.347 1.00 53.38 82 GLY A C 1
ATOM 670 O O . GLY A 1 82 ? 0.633 13.746 -3.209 1.00 53.38 82 GLY A O 1
ATOM 671 N N . ARG A 1 83 ? 1.459 15.334 -4.565 1.00 63.66 83 ARG A N 1
ATOM 672 C CA . ARG A 1 83 ? 2.089 16.118 -3.474 1.00 63.66 83 ARG A CA 1
ATOM 673 C C . ARG A 1 83 ? 1.084 16.548 -2.413 1.00 63.66 83 ARG A C 1
ATOM 675 O O . ARG A 1 83 ? 1.417 16.529 -1.234 1.00 63.66 83 ARG A O 1
ATOM 682 N N . LYS A 1 84 ? -0.155 16.861 -2.811 1.00 71.25 84 LYS A N 1
ATOM 683 C CA . LYS A 1 84 ? -1.228 17.234 -1.871 1.00 71.25 84 LYS A CA 1
ATOM 684 C C . LYS A 1 84 ? -1.600 16.105 -0.904 1.00 71.25 84 LYS A C 1
ATOM 686 O O . LYS A 1 84 ? -2.165 16.376 0.147 1.00 71.25 84 LYS A O 1
ATOM 691 N N . ARG A 1 85 ? -1.301 14.852 -1.260 1.00 85.25 85 ARG A N 1
ATOM 6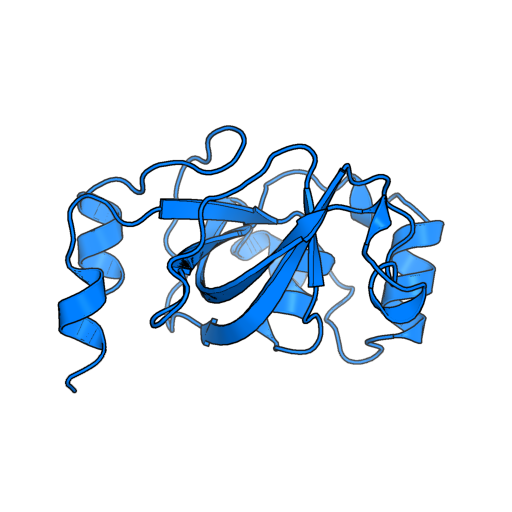92 C CA . ARG A 1 85 ? -1.605 13.665 -0.451 1.00 85.25 85 ARG A CA 1
ATOM 693 C C . ARG A 1 85 ? -0.378 13.084 0.256 1.00 85.25 85 ARG A C 1
ATOM 695 O O . ARG A 1 85 ? -0.521 12.139 1.023 1.00 85.25 85 ARG A O 1
ATOM 702 N N . MET A 1 86 ? 0.821 13.624 0.018 1.00 89.81 86 MET A N 1
ATOM 703 C CA . MET A 1 86 ? 2.031 13.185 0.715 1.00 89.81 86 MET A CA 1
ATOM 704 C C . MET A 1 86 ? 1.946 13.545 2.199 1.00 89.81 86 MET A C 1
ATOM 706 O O . MET A 1 86 ? 1.627 14.670 2.571 1.00 89.81 86 MET A O 1
ATOM 710 N N . GLY A 1 87 ? 2.270 12.587 3.061 1.00 92.88 87 GLY A N 1
ATOM 711 C CA . GLY A 1 87 ? 2.067 12.709 4.500 1.00 92.88 87 GLY A CA 1
ATOM 712 C C . GLY A 1 87 ? 0.622 12.478 4.949 1.00 92.88 87 GLY A C 1
ATOM 713 O O . GLY A 1 87 ? 0.306 12.818 6.087 1.00 92.88 87 GLY A O 1
ATOM 714 N N . CYS A 1 88 ? -0.240 11.906 4.107 1.00 94.75 88 CYS A N 1
ATOM 715 C CA . CYS A 1 88 ? -1.630 11.623 4.457 1.00 94.75 88 CYS A CA 1
ATOM 716 C C . CYS A 1 88 ? -1.950 10.127 4.401 1.00 94.75 88 CYS A C 1
ATOM 718 O O . CYS A 1 88 ? -1.373 9.378 3.612 1.00 94.75 88 CYS A O 1
ATOM 720 N N . ILE A 1 89 ? -2.922 9.711 5.210 1.00 95.69 89 ILE A N 1
ATOM 721 C CA . ILE A 1 89 ? -3.688 8.482 5.006 1.00 95.69 89 ILE A CA 1
ATOM 722 C C . ILE A 1 89 ? -4.697 8.752 3.888 1.00 95.69 89 ILE A C 1
A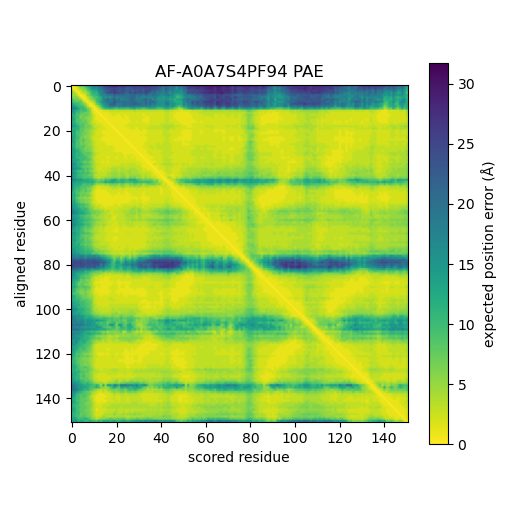TOM 724 O O . ILE A 1 89 ? -5.410 9.754 3.921 1.00 95.69 89 ILE A O 1
ATOM 728 N N . VAL A 1 90 ? -4.735 7.878 2.886 1.00 95.00 90 VAL A N 1
ATOM 729 C CA . VAL A 1 90 ? -5.510 8.084 1.647 1.00 95.00 90 VAL A CA 1
ATOM 730 C C . VAL A 1 90 ? -6.490 6.961 1.341 1.00 95.00 90 VAL A C 1
ATOM 732 O O . VAL A 1 90 ? -7.272 7.061 0.402 1.00 95.00 90 VAL A O 1
ATOM 735 N N . GLY A 1 91 ? -6.429 5.873 2.096 1.00 95.38 91 GLY A N 1
ATOM 736 C CA . GLY A 1 91 ? -7.184 4.667 1.812 1.00 95.38 91 GLY A CA 1
ATOM 737 C C . GLY A 1 91 ? -6.965 3.609 2.875 1.00 95.38 91 GLY A C 1
ATOM 738 O O . GLY A 1 91 ? -6.120 3.756 3.760 1.00 95.38 91 GLY A O 1
ATOM 739 N N . LEU A 1 92 ? -7.700 2.520 2.736 1.00 96.69 92 LEU A N 1
ATOM 740 C CA . LEU A 1 92 ? -7.449 1.257 3.404 1.00 96.69 92 LEU A CA 1
ATOM 741 C C . LEU A 1 92 ? -7.030 0.231 2.353 1.00 96.69 92 LEU A C 1
ATOM 743 O O . LEU A 1 92 ? -7.496 0.263 1.216 1.00 96.69 92 LEU A O 1
ATOM 747 N N . ILE A 1 93 ? -6.159 -0.685 2.739 1.00 97.19 93 ILE A N 1
ATOM 748 C CA . ILE A 1 93 ? -5.764 -1.835 1.934 1.00 97.19 93 ILE A CA 1
ATOM 749 C C . ILE A 1 93 ? -5.971 -3.096 2.752 1.00 97.19 93 ILE A C 1
ATOM 751 O O . ILE A 1 93 ? -5.768 -3.100 3.967 1.00 97.19 93 ILE A O 1
ATOM 755 N N . HIS A 1 94 ? -6.360 -4.163 2.077 1.00 96.38 94 HIS A N 1
ATOM 756 C CA . HIS A 1 94 ? -6.441 -5.484 2.667 1.00 96.38 94 HIS A CA 1
ATOM 757 C C . HIS A 1 94 ? -5.225 -6.296 2.240 1.00 96.38 94 HIS A C 1
ATOM 759 O O . HIS A 1 94 ? -4.910 -6.361 1.053 1.00 96.38 94 HIS A O 1
ATOM 765 N N . ILE A 1 95 ? -4.527 -6.877 3.213 1.00 95.94 95 ILE A N 1
ATOM 766 C CA . ILE A 1 95 ? -3.415 -7.792 2.986 1.00 95.94 95 ILE A CA 1
ATOM 767 C C . ILE A 1 95 ? -3.919 -9.216 3.186 1.00 95.94 95 ILE A C 1
ATOM 769 O O . ILE A 1 95 ? -4.237 -9.611 4.308 1.00 95.94 95 ILE A O 1
ATOM 773 N N . ARG A 1 96 ? -3.951 -9.997 2.108 1.00 94.94 96 ARG A N 1
ATOM 774 C CA . ARG A 1 96 ? -4.388 -11.398 2.127 1.00 94.94 96 ARG A CA 1
ATOM 775 C C . ARG A 1 96 ? -3.303 -12.343 2.632 1.00 94.94 96 ARG A C 1
ATOM 777 O O . ARG A 1 96 ? -3.598 -13.322 3.308 1.00 94.94 96 ARG A O 1
ATOM 784 N N . ALA A 1 97 ? -2.048 -12.049 2.307 1.00 93.44 97 ALA A N 1
ATOM 785 C CA . ALA A 1 97 ? -0.910 -12.886 2.662 1.00 93.44 97 ALA A CA 1
ATOM 786 C C . ALA A 1 97 ? 0.370 -12.061 2.827 1.00 93.44 97 ALA A C 1
ATOM 788 O O . ALA A 1 97 ? 0.545 -11.015 2.203 1.00 93.44 97 ALA A O 1
ATOM 789 N N . CYS A 1 98 ? 1.286 -12.567 3.650 1.00 94.19 98 CYS A N 1
ATOM 790 C CA . CYS A 1 98 ? 2.660 -12.090 3.743 1.00 94.19 98 CYS A CA 1
ATOM 791 C C . CYS A 1 98 ? 3.586 -13.265 3.430 1.00 94.19 98 CYS A C 1
ATOM 793 O O . CYS A 1 98 ? 3.610 -14.252 4.165 1.00 94.19 98 CYS A O 1
ATOM 795 N N . VAL A 1 99 ? 4.317 -13.169 2.323 1.00 92.88 99 VAL A N 1
ATOM 796 C CA . VAL A 1 99 ? 5.104 -14.269 1.763 1.00 92.88 99 VAL A CA 1
ATOM 797 C C . VAL A 1 99 ? 6.594 -13.917 1.819 1.00 92.88 99 VAL A C 1
ATOM 799 O O . VAL A 1 99 ? 6.980 -12.830 1.384 1.00 92.88 99 VAL A O 1
ATOM 802 N N . PRO A 1 100 ? 7.469 -14.795 2.340 1.00 94.00 100 PRO A N 1
ATOM 803 C CA . PRO A 1 100 ? 8.914 -14.598 2.265 1.00 94.00 100 PRO A CA 1
ATOM 804 C C . PRO A 1 100 ? 9.411 -14.517 0.815 1.00 94.00 100 PRO A C 1
ATOM 806 O O . PRO A 1 100 ? 8.944 -15.248 -0.058 1.00 94.00 100 PRO A O 1
ATOM 809 N N . SER A 1 101 ? 10.413 -13.679 0.551 1.00 91.88 101 SER A N 1
ATOM 810 C CA . SER A 1 101 ? 10.911 -13.433 -0.811 1.00 91.88 101 SER A CA 1
ATOM 811 C C . SER A 1 101 ? 11.422 -14.685 -1.529 1.00 91.88 101 SER A C 1
ATOM 813 O O . SER A 1 101 ? 11.236 -14.811 -2.738 1.00 91.88 101 SER A O 1
ATOM 815 N N . HIS A 1 102 ? 12.005 -15.638 -0.797 1.00 90.25 102 HIS A N 1
ATOM 816 C CA . HIS A 1 102 ? 12.480 -16.910 -1.349 1.00 90.25 102 HIS A CA 1
ATOM 817 C C . HIS A 1 102 ? 11.345 -17.841 -1.809 1.00 90.25 102 HIS A C 1
ATOM 819 O O . HIS A 1 102 ? 11.589 -18.720 -2.627 1.00 90.25 102 HIS A O 1
ATOM 825 N N . MET A 1 103 ? 10.116 -17.635 -1.324 1.00 89.25 103 MET A N 1
ATOM 826 C CA . MET A 1 103 ? 8.922 -18.368 -1.766 1.00 89.25 103 MET A CA 1
ATOM 827 C C . MET A 1 103 ? 8.177 -17.654 -2.904 1.00 89.25 103 MET A C 1
ATOM 829 O O . MET A 1 103 ? 7.234 -18.204 -3.465 1.00 89.25 103 MET A O 1
ATOM 833 N N . CYS A 1 104 ? 8.571 -16.423 -3.243 1.00 84.69 104 CYS A N 1
ATOM 834 C CA . CYS A 1 104 ? 7.909 -15.615 -4.262 1.00 84.69 104 CYS A CA 1
ATOM 835 C C . CYS A 1 104 ? 8.473 -15.901 -5.660 1.00 84.69 104 CYS A C 1
ATOM 837 O O . CYS A 1 104 ? 9.695 -15.878 -5.860 1.00 84.69 104 CYS A O 1
ATOM 839 N N . THR A 1 105 ? 7.583 -16.075 -6.640 1.00 80.88 105 THR A N 1
ATOM 840 C CA . THR A 1 105 ? 7.933 -16.167 -8.066 1.00 80.88 105 THR A CA 1
ATOM 841 C C . THR A 1 105 ? 8.404 -14.812 -8.615 1.00 80.88 105 THR A C 1
ATOM 843 O O . THR A 1 105 ? 8.280 -13.773 -7.961 1.00 80.88 105 THR A O 1
ATOM 846 N N . SER A 1 106 ? 8.949 -14.791 -9.836 1.00 70.75 106 SER A N 1
ATOM 847 C CA . SER A 1 106 ? 9.388 -13.551 -10.501 1.00 70.75 106 SER A CA 1
ATOM 848 C C . SER A 1 106 ? 8.257 -12.531 -10.685 1.00 70.75 106 SER A C 1
ATOM 850 O O . SER A 1 106 ? 8.509 -11.334 -10.594 1.00 70.75 106 SER A O 1
ATOM 852 N N . THR A 1 107 ? 7.015 -12.992 -10.853 1.00 70.19 107 THR A N 1
ATOM 853 C CA . THR A 1 107 ? 5.813 -12.152 -11.010 1.00 70.19 107 THR A CA 1
ATOM 854 C C . THR A 1 107 ? 5.419 -11.380 -9.750 1.00 70.19 107 THR A C 1
ATOM 856 O O . THR A 1 107 ? 4.593 -10.485 -9.815 1.00 70.19 107 THR A O 1
ATOM 859 N N . TRP A 1 108 ? 5.997 -11.701 -8.590 1.00 67.44 108 TRP A N 1
ATOM 860 C CA . TRP A 1 108 ? 5.800 -10.932 -7.353 1.00 67.44 108 TRP A CA 1
ATOM 861 C C . TRP A 1 108 ? 6.844 -9.818 -7.192 1.00 67.44 108 TRP A C 1
ATOM 863 O O . TRP A 1 108 ? 6.726 -8.962 -6.316 1.00 67.44 108 TRP A O 1
ATOM 873 N N . ARG A 1 109 ? 7.887 -9.814 -8.033 1.00 74.12 109 ARG A N 1
ATOM 874 C CA . ARG A 1 109 ? 9.034 -8.893 -7.961 1.00 74.12 109 ARG A CA 1
ATOM 875 C C . ARG A 1 109 ? 8.966 -7.851 -9.068 1.00 74.12 109 ARG A C 1
ATOM 877 O O . ARG A 1 109 ? 9.953 -7.545 -9.728 1.00 74.12 109 ARG A O 1
ATOM 884 N N . ASP A 1 110 ? 7.769 -7.316 -9.259 1.00 74.38 110 ASP A N 1
ATOM 885 C CA . ASP A 1 110 ? 7.458 -6.423 -10.366 1.00 74.38 110 ASP A CA 1
ATOM 886 C C . ASP A 1 110 ? 8.250 -5.121 -10.336 1.00 74.38 110 ASP A C 1
ATOM 888 O O . ASP A 1 110 ? 8.566 -4.588 -11.393 1.00 74.38 110 ASP A O 1
ATOM 892 N N . ILE A 1 111 ? 8.602 -4.633 -9.145 1.00 83.94 111 ILE A N 1
ATOM 893 C CA . ILE A 1 111 ? 9.435 -3.449 -8.943 1.00 83.94 111 ILE A CA 1
ATOM 894 C C . ILE A 1 111 ? 10.813 -3.898 -8.437 1.00 83.94 111 ILE A C 1
ATOM 896 O O . ILE A 1 111 ? 10.865 -4.673 -7.478 1.00 83.94 111 ILE A O 1
ATOM 900 N N . PRO A 1 112 ? 11.927 -3.399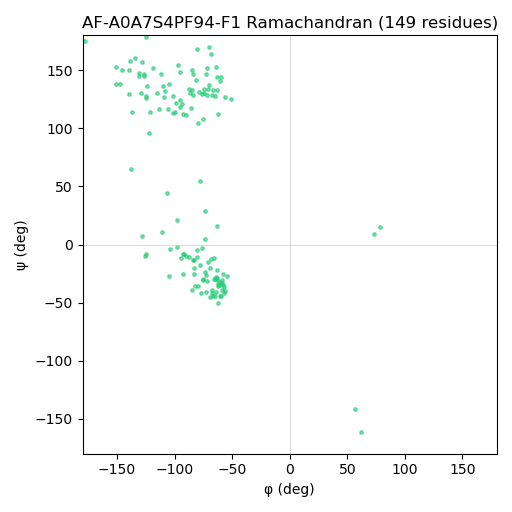 -9.012 1.00 80.56 112 PRO A N 1
ATOM 901 C CA . PRO A 1 112 ? 13.287 -3.815 -8.663 1.00 80.56 112 PRO A CA 1
ATOM 902 C C . PRO A 1 112 ? 13.767 -3.177 -7.348 1.00 80.56 112 PRO A C 1
ATOM 904 O O . PRO A 1 112 ? 14.800 -2.517 -7.293 1.00 80.56 112 PRO A O 1
ATOM 907 N N . LEU A 1 113 ? 12.996 -3.346 -6.275 1.00 82.94 113 LEU A N 1
ATOM 908 C CA . LEU A 1 113 ? 13.368 -2.946 -4.925 1.00 82.94 113 LEU A CA 1
ATOM 909 C C . LEU A 1 113 ? 13.641 -4.209 -4.100 1.00 82.94 113 LEU A C 1
ATOM 911 O O . LEU A 1 113 ? 12.787 -5.101 -4.057 1.00 82.94 113 LEU A O 1
ATOM 915 N N . PRO A 1 114 ? 14.808 -4.317 -3.440 1.00 84.75 114 PRO A N 1
ATOM 916 C CA . PRO A 1 114 ? 15.113 -5.473 -2.612 1.00 84.75 114 PRO A CA 1
ATOM 917 C C . PRO A 1 114 ? 14.118 -5.552 -1.450 1.00 84.75 114 PRO A C 1
ATOM 919 O O . PRO A 1 114 ? 13.820 -4.552 -0.794 1.00 84.75 114 PRO A O 1
ATOM 922 N N . SER A 1 115 ? 13.567 -6.741 -1.215 1.00 90.75 115 SER A N 1
ATOM 923 C CA . SER A 1 115 ? 12.592 -6.989 -0.152 1.00 90.75 115 SER A CA 1
ATOM 924 C C . SER A 1 115 ? 12.741 -8.404 0.397 1.00 90.75 115 SER A C 1
ATOM 926 O O . SER A 1 115 ? 12.937 -9.357 -0.357 1.00 90.75 115 SER A O 1
ATOM 928 N N . SER A 1 116 ? 12.650 -8.547 1.718 1.00 94.44 116 SER A N 1
ATOM 929 C CA . SER A 1 116 ? 12.663 -9.852 2.399 1.00 94.44 116 SER A CA 1
ATOM 930 C C . SER A 1 116 ? 11.289 -10.529 2.428 1.00 94.44 116 SER A C 1
ATOM 932 O O . SER A 1 116 ? 11.213 -11.752 2.524 1.00 94.44 116 SER A O 1
ATOM 934 N N . TYR A 1 117 ? 10.213 -9.747 2.345 1.00 94.62 117 TYR A N 1
ATOM 935 C CA . TYR A 1 117 ? 8.824 -10.194 2.400 1.00 94.62 117 TYR A CA 1
ATOM 936 C C . TYR A 1 117 ? 7.987 -9.431 1.378 1.00 94.62 117 TYR A C 1
ATOM 938 O O . TYR A 1 117 ? 8.266 -8.268 1.089 1.00 94.62 117 TYR A O 1
ATOM 946 N N . TYR A 1 118 ? 6.939 -10.069 0.875 1.00 94.38 118 TYR A N 1
ATOM 947 C CA . TYR A 1 118 ? 5.977 -9.475 -0.041 1.00 94.38 118 TYR A CA 1
ATOM 948 C C . TYR A 1 118 ? 4.568 -9.626 0.516 1.00 94.38 118 TYR A C 1
ATOM 950 O O . TYR A 1 118 ? 4.136 -10.721 0.875 1.00 94.38 118 TYR A O 1
ATOM 958 N N . PHE A 1 119 ? 3.866 -8.506 0.623 1.00 94.88 119 PHE A N 1
ATOM 959 C CA . PHE A 1 119 ? 2.492 -8.444 1.091 1.00 94.88 119 PHE A CA 1
ATOM 960 C C . PHE A 1 119 ? 1.579 -8.463 -0.128 1.00 94.88 119 PHE A C 1
ATOM 962 O O . PHE A 1 119 ? 1.715 -7.619 -1.017 1.00 94.88 119 PHE A O 1
ATOM 969 N N . GLU A 1 120 ? 0.659 -9.418 -0.164 1.00 94.19 120 GLU A N 1
ATOM 970 C CA . GLU A 1 120 ? -0.349 -9.508 -1.209 1.00 94.19 120 GLU A CA 1
ATOM 971 C C . GLU A 1 120 ? -1.553 -8.640 -0.854 1.00 94.19 120 GLU A C 1
ATOM 973 O O . GLU A 1 120 ? -2.231 -8.887 0.142 1.00 94.19 120 GLU A O 1
ATOM 978 N N . ILE A 1 121 ? -1.811 -7.642 -1.690 1.00 95.88 121 ILE A N 1
ATOM 979 C CA . ILE A 1 121 ? -2.927 -6.710 -1.606 1.00 95.88 121 ILE A CA 1
ATOM 980 C C . ILE A 1 121 ? -4.004 -7.169 -2.583 1.00 95.88 121 ILE A C 1
ATOM 982 O O . ILE A 1 121 ? -3.816 -7.103 -3.797 1.00 95.88 121 ILE A O 1
ATOM 986 N N . ASP A 1 122 ? -5.152 -7.590 -2.072 1.00 95.44 122 ASP A N 1
ATOM 987 C CA . ASP A 1 122 ? -6.295 -8.037 -2.877 1.00 95.44 122 ASP A CA 1
ATOM 988 C C . ASP A 1 122 ? -7.423 -6.993 -2.922 1.00 95.44 122 ASP A C 1
ATOM 990 O O . ASP A 1 122 ? -8.130 -6.906 -3.928 1.00 95.44 122 ASP A O 1
ATOM 994 N N . GLN A 1 123 ? -7.552 -6.141 -1.898 1.00 96.69 123 GLN A N 1
ATOM 995 C CA . GLN A 1 123 ? -8.561 -5.078 -1.846 1.00 96.69 123 GLN A CA 1
ATOM 996 C C . GLN A 1 123 ? -7.972 -3.720 -1.471 1.00 96.69 123 GLN A C 1
ATOM 998 O O . GLN A 1 123 ? -7.026 -3.610 -0.690 1.00 96.69 123 GLN A O 1
ATOM 1003 N N . VAL A 1 124 ? -8.585 -2.670 -2.020 1.00 96.25 124 VAL A N 1
ATOM 1004 C CA . VAL A 1 124 ? -8.228 -1.271 -1.783 1.00 96.25 124 VAL A CA 1
ATOM 1005 C C . VAL A 1 124 ? -9.513 -0.463 -1.659 1.00 96.25 124 VAL A C 1
ATOM 1007 O O . VAL A 1 124 ? -10.393 -0.563 -2.511 1.00 96.25 124 VAL A O 1
ATOM 1010 N N . LEU A 1 125 ? -9.623 0.332 -0.598 1.00 95.75 125 LEU A N 1
ATOM 1011 C CA . LEU A 1 125 ? -10.743 1.231 -0.333 1.00 95.75 125 LEU A CA 1
ATOM 1012 C C . LEU A 1 125 ? -10.203 2.661 -0.199 1.00 95.75 125 LEU A C 1
ATOM 1014 O O . LEU A 1 125 ? -9.725 3.029 0.876 1.00 95.75 125 LEU A O 1
ATOM 1018 N N . PRO A 1 126 ? -10.228 3.472 -1.269 1.00 93.94 126 PRO A N 1
ATOM 1019 C CA . PRO A 1 126 ? -9.823 4.870 -1.193 1.00 93.94 126 PRO A CA 1
ATOM 1020 C C . PRO A 1 126 ? -10.702 5.656 -0.217 1.00 93.94 126 PRO A C 1
ATOM 1022 O O . PRO A 1 126 ? -11.920 5.472 -0.183 1.00 93.94 126 PRO A O 1
ATOM 1025 N N . LEU A 1 127 ? -10.095 6.558 0.553 1.00 92.00 127 LEU A N 1
ATOM 1026 C CA . LEU A 1 127 ? -10.846 7.507 1.365 1.00 92.00 127 LEU A CA 1
ATOM 1027 C C . LEU A 1 127 ? -11.305 8.682 0.493 1.00 92.00 127 LEU A C 1
ATOM 1029 O O . LEU A 1 127 ? -10.531 9.155 -0.345 1.00 92.00 127 LEU A O 1
ATOM 1033 N N . PRO A 1 128 ? -12.524 9.204 0.713 1.00 88.00 128 PRO A N 1
ATOM 1034 C CA . PRO A 1 128 ? -13.007 10.377 -0.013 1.00 88.00 128 PRO A CA 1
ATOM 1035 C C . PRO A 1 128 ? -12.186 11.632 0.318 1.00 88.00 128 PRO A C 1
ATOM 1037 O O . PRO A 1 128 ? -12.040 12.518 -0.522 1.00 88.00 128 PRO A O 1
ATOM 1040 N N . ILE A 1 129 ? -11.633 11.700 1.534 1.00 90.00 129 ILE A N 1
ATOM 1041 C CA . ILE A 1 129 ? -10.817 12.810 2.026 1.00 90.00 129 ILE A CA 1
ATOM 1042 C C . ILE A 1 129 ? -9.516 12.240 2.594 1.00 90.00 129 ILE A C 1
ATOM 1044 O O . ILE A 1 129 ? -9.529 11.307 3.394 1.00 90.00 129 ILE A O 1
ATOM 1048 N N . ALA A 1 130 ? -8.382 12.804 2.173 1.00 92.12 130 ALA A N 1
ATOM 1049 C CA . ALA A 1 130 ? -7.076 12.435 2.704 1.00 92.12 130 ALA A CA 1
ATOM 1050 C C . ALA A 1 130 ? -6.880 13.028 4.108 1.00 92.12 130 ALA A C 1
ATOM 1052 O O . ALA A 1 130 ? -7.118 14.216 4.322 1.00 92.12 130 ALA A O 1
ATOM 1053 N N . ILE A 1 131 ? -6.391 12.220 5.046 1.00 92.94 131 ILE A N 1
ATOM 1054 C CA . ILE A 1 131 ? -6.217 12.608 6.450 1.00 92.94 131 ILE A CA 1
ATOM 1055 C C . ILE A 1 131 ? -4.733 12.827 6.713 1.00 92.94 131 ILE A C 1
ATOM 1057 O O . ILE A 1 131 ? -3.937 11.892 6.614 1.00 92.94 131 ILE A O 1
ATOM 1061 N N . HIS A 1 132 ? -4.335 14.052 7.047 1.00 92.31 132 HIS A N 1
ATOM 1062 C CA . HIS A 1 132 ? -2.937 14.347 7.352 1.00 92.31 132 HIS A CA 1
ATOM 1063 C C . HIS A 1 132 ? -2.488 13.599 8.616 1.00 92.31 132 HIS A C 1
ATOM 1065 O O . HIS A 1 132 ? -3.127 13.700 9.661 1.00 92.31 132 HIS A O 1
ATOM 1071 N N . HIS A 1 133 ? -1.374 12.866 8.535 1.00 91.62 133 HIS A N 1
ATOM 1072 C CA . HIS A 1 133 ? -0.887 12.051 9.647 1.00 91.62 133 HIS A CA 1
ATOM 1073 C C . HIS A 1 133 ? 0.636 11.898 9.608 1.00 91.62 133 HIS A C 1
ATOM 1075 O O . HIS A 1 133 ? 1.232 11.647 8.555 1.00 91.62 133 HIS A O 1
ATOM 1081 N N . ARG A 1 134 ? 1.293 11.993 10.769 1.00 86.19 134 ARG A N 1
ATOM 1082 C CA . ARG A 1 134 ? 2.723 11.665 10.874 1.00 86.19 134 ARG A CA 1
ATOM 1083 C C . ARG A 1 134 ? 2.901 10.156 10.764 1.00 86.19 134 ARG A C 1
ATOM 1085 O O . ARG A 1 134 ? 2.231 9.408 11.462 1.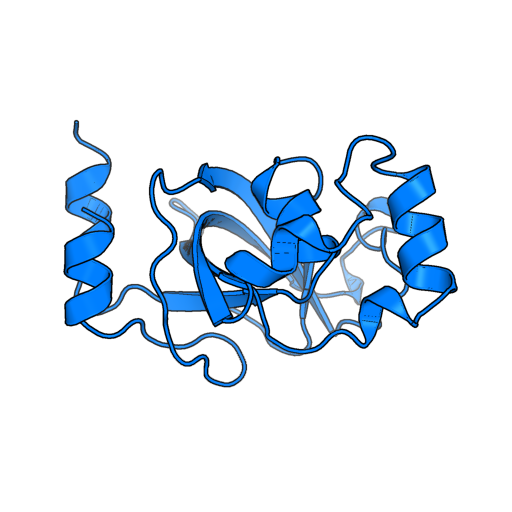00 86.19 134 ARG A O 1
ATOM 1092 N N . HIS A 1 135 ? 3.784 9.689 9.893 1.00 82.50 135 HIS A N 1
ATOM 1093 C CA . HIS A 1 135 ? 4.075 8.259 9.848 1.00 82.50 135 HIS A CA 1
ATOM 1094 C C . HIS A 1 135 ? 5.057 7.855 10.949 1.00 82.50 135 HIS A C 1
ATOM 1096 O O . HIS A 1 135 ? 5.737 8.693 11.540 1.00 82.50 135 HIS A O 1
ATOM 1102 N N . SER A 1 136 ? 5.187 6.546 11.144 1.00 82.88 136 SER A N 1
ATOM 1103 C CA . SER A 1 136 ? 6.320 5.942 11.839 1.00 82.88 136 SER A CA 1
ATOM 1104 C C . SER A 1 136 ? 6.970 4.879 10.944 1.00 82.88 136 SER A C 1
ATOM 1106 O O . SER A 1 136 ? 6.557 4.673 9.799 1.00 82.88 136 SER A O 1
ATOM 1108 N N . PHE A 1 137 ? 8.045 4.255 11.415 1.00 81.50 137 PHE A N 1
ATOM 1109 C CA . PHE A 1 137 ? 8.717 3.180 10.690 1.00 81.50 137 PHE A CA 1
ATOM 1110 C C . PHE A 1 137 ? 7.877 1.898 10.696 1.00 81.50 137 PHE A C 1
ATOM 1112 O O . PHE A 1 137 ? 7.148 1.616 11.645 1.00 81.50 137 PHE A O 1
ATOM 1119 N N . ARG A 1 138 ? 8.054 1.077 9.652 1.00 91.00 138 ARG A N 1
ATOM 1120 C CA . ARG A 1 138 ? 7.385 -0.226 9.490 1.00 91.00 138 ARG A CA 1
ATOM 1121 C C . ARG A 1 138 ? 5.854 -0.090 9.529 1.00 91.00 138 ARG A C 1
ATOM 1123 O O . ARG A 1 138 ? 5.309 0.843 8.945 1.00 91.00 138 ARG A O 1
ATOM 1130 N N . MET A 1 139 ? 5.179 -1.050 10.154 1.00 92.44 139 MET A N 1
ATOM 1131 C CA . MET A 1 139 ? 3.758 -0.992 10.460 1.00 92.44 139 MET A CA 1
ATOM 1132 C C . MET A 1 139 ? 3.557 -0.282 11.801 1.00 92.44 139 MET A C 1
ATOM 1134 O O . MET A 1 139 ? 4.187 -0.648 12.794 1.00 92.44 139 MET A O 1
ATOM 1138 N N . TRP A 1 140 ? 2.664 0.701 11.843 1.00 93.44 140 TRP A N 1
ATOM 1139 C CA . TRP A 1 140 ? 2.469 1.570 13.007 1.00 93.44 140 TRP A CA 1
ATOM 1140 C C . TRP A 1 140 ? 0.990 1.752 13.350 1.00 93.44 140 TRP A C 1
ATOM 1142 O O . TRP A 1 140 ? 0.128 1.450 12.534 1.00 93.44 140 TRP A O 1
ATOM 1152 N N . THR A 1 141 ? 0.681 2.166 14.581 1.00 92.50 141 THR A N 1
ATOM 1153 C CA . THR A 1 141 ? -0.706 2.387 15.033 1.00 92.50 141 THR A CA 1
ATOM 1154 C C . THR A 1 141 ? -1.181 3.773 14.624 1.00 92.50 141 THR A C 1
ATOM 1156 O O . THR A 1 141 ? -0.498 4.749 14.924 1.00 92.50 141 THR A O 1
ATOM 1159 N N . VAL A 1 142 ? -2.340 3.856 13.976 1.00 91.69 142 VAL A N 1
ATOM 1160 C CA . VAL A 1 142 ? -2.996 5.125 13.641 1.00 91.69 142 VAL A CA 1
ATOM 1161 C C . VAL A 1 142 ? -3.517 5.788 14.916 1.00 91.69 142 VAL A C 1
ATOM 1163 O O . VAL A 1 142 ? -4.068 5.109 15.784 1.00 91.69 142 VAL A O 1
ATOM 1166 N N . GLU A 1 143 ? -3.325 7.102 15.045 1.00 90.12 143 GLU A N 1
ATOM 1167 C CA . GLU A 1 143 ? -3.843 7.863 16.184 1.00 90.12 143 GLU A CA 1
ATOM 1168 C C . GLU A 1 143 ? -5.377 7.831 16.202 1.00 90.12 143 GLU A C 1
ATOM 1170 O O . GLU A 1 143 ? -6.034 7.885 15.160 1.00 90.12 143 GLU A O 1
ATOM 1175 N N . GLU A 1 144 ? -5.969 7.784 17.396 1.00 87.69 144 GLU A N 1
ATOM 1176 C CA . GLU A 1 144 ? -7.423 7.652 17.561 1.00 87.69 144 GLU A CA 1
ATOM 1177 C C . GLU A 1 144 ? -8.206 8.773 16.852 1.00 87.69 144 GLU A C 1
ATOM 1179 O O . GLU A 1 144 ? -9.261 8.533 16.262 1.00 87.69 144 GLU A O 1
ATOM 1184 N N . SER A 1 145 ? -7.664 9.993 16.860 1.00 87.94 145 SER A N 1
ATOM 1185 C CA . SER A 1 145 ? -8.224 11.164 16.174 1.00 87.94 145 SER A CA 1
ATOM 1186 C C . SER A 1 145 ? -8.341 10.968 14.660 1.00 87.94 145 SER A C 1
ATOM 1188 O O . SER A 1 145 ? -9.296 11.446 14.046 1.00 87.94 145 SER A O 1
ATOM 1190 N N . ALA A 1 146 ? -7.401 10.248 14.049 1.00 88.56 146 ALA A N 1
ATOM 1191 C CA . ALA A 1 146 ? -7.438 9.917 12.633 1.00 88.56 146 ALA A CA 1
ATOM 1192 C C . ALA A 1 146 ? -8.320 8.698 12.357 1.00 88.56 146 ALA A C 1
ATOM 1194 O O . ALA A 1 146 ? -9.051 8.707 11.372 1.00 88.56 146 ALA A O 1
ATOM 1195 N N . CYS A 1 147 ? -8.348 7.697 13.247 1.00 86.75 147 CYS A N 1
ATOM 1196 C CA . CYS A 1 147 ? -9.291 6.577 13.138 1.00 86.75 147 CYS A CA 1
ATOM 1197 C C . CYS A 1 147 ? -10.751 7.054 13.089 1.00 86.75 147 CYS A C 1
ATOM 1199 O O . CYS A 1 147 ? -11.534 6.537 12.298 1.00 86.75 147 CYS A O 1
ATOM 1201 N N . LYS A 1 148 ? -11.115 8.074 13.879 1.00 85.31 148 LYS A N 1
ATOM 1202 C CA . LYS A 1 148 ? -12.465 8.672 13.864 1.00 85.31 148 LYS A CA 1
ATOM 1203 C C . LYS A 1 148 ? -12.832 9.317 12.524 1.00 85.31 148 LYS A C 1
ATOM 1205 O O . LYS A 1 148 ? -14.002 9.345 12.178 1.00 85.31 148 LYS A O 1
ATOM 1210 N N . GLN A 1 149 ? -11.850 9.803 11.765 1.00 85.94 149 GLN A N 1
ATOM 1211 C CA . GLN A 1 149 ? -12.065 10.417 10.447 1.00 85.94 149 GLN A CA 1
ATOM 1212 C C . GLN A 1 149 ? -12.167 9.390 9.307 1.00 85.94 149 GLN A C 1
ATOM 1214 O O . GLN A 1 149 ? -12.563 9.746 8.202 1.00 85.94 149 GLN A O 1
ATOM 1219 N N . ILE A 1 150 ? -11.782 8.134 9.556 1.00 83.12 150 ILE A N 1
ATOM 1220 C CA . ILE A 1 150 ? -11.862 7.028 8.587 1.00 83.12 150 ILE A CA 1
ATOM 1221 C C . ILE A 1 150 ? -13.270 6.392 8.564 1.00 83.12 150 ILE A C 1
ATOM 1223 O O . ILE A 1 150 ? -13.612 5.730 7.583 1.00 83.12 150 ILE A O 1
ATOM 1227 N N . GLN A 1 151 ? -14.065 6.579 9.629 1.00 65.56 151 GLN A N 1
ATOM 1228 C CA . GLN A 1 151 ? -15.432 6.049 9.796 1.00 65.56 151 GLN A CA 1
ATOM 1229 C C . GLN A 1 151 ? -16.423 6.663 8.796 1.00 65.56 151 GLN A C 1
ATOM 1231 O O . GLN A 1 151 ? -17.286 5.911 8.277 1.00 65.56 151 GLN A O 1
#

Solvent-accessible surface area (backbone atoms only — not comparable to full-atom values): 8694 Å² total; per-residue (Å²): 126,79,72,46,72,71,52,70,47,88,68,45,33,28,40,67,32,46,42,57,59,33,57,27,31,61,72,59,74,48,40,65,47,72,30,85,60,85,64,94,46,46,90,90,76,30,39,74,28,36,35,25,28,36,78,61,58,66,45,69,73,30,64,69,52,45,53,44,43,49,72,76,40,67,84,46,77,86,57,74,78,58,58,83,44,42,33,12,35,42,27,37,34,32,28,61,42,63,41,50,41,92,77,51,58,74,86,67,55,73,58,96,62,95,43,55,19,35,32,35,40,81,47,60,46,67,44,97,65,68,44,82,47,86,82,68,75,69,74,33,74,52,53,62,79,56,37,65,74,73,93

Organism: Guillardia theta (NCBI:txid55529)

Sequence (151 aa):
DIRRSQFSHPRLKAITIQQPLADATLLGLRKIEGRNYNVKVPTSEGLWLALHIGRSQDHFTNYQVMNRVRQLWPECPLVPFGRKRMGCIVGLIHIRACVPSHMCTSTWRDIPLPSSYYFEIDQVLPLPIAIHHRHSFRMWTVEESACKQIQ

Radius of gyration: 14.84 Å; Cα contacts (8 Å, |Δi|>4): 287; chains: 1; bounding box: 38×36×37 Å

Nearest PDB structures (foldseek):
  8yfj-assembly1_A  TM=7.407E-01  e=5.104E-08  Homo sapiens
  2e5o-assembly1_A  TM=6.830E-01  e=1.200E-08  Homo sapiens
  8alz-assembly1_A  TM=6.859E-01  e=6.218E-08  Homo sapiens
  6kit-assembly1_A  TM=7.129E-01  e=5.108E-07  Mus musculus
  5y6c-assembly2_B  TM=5.925E-01  e=2.322E-05  Zymomonas mobilis subsp. mobilis ATCC 10988

Foldseek 3Di:
DVPLVVLLDQFAKADEDEPPVLQCVQVVQDFKDFAADFDDADQPFFHKHFYAYAPDCVLLVDPQQLVLCCVRPVVRDSDVPVVVRHQWRFWMWGFNDKAAPVPDDPVNCSGVDDHRIMTGTDDIGTDPDTGHHHDDPDMGGDHSVVSVVRD

Secondary structure (DSSP, 8-state):
--SGGGS--TT-EEEEE-TTHHHHHHTT---EEEESS-----TTT-EEEEEEE-S--HHHH-HHHHHHHHHH-TTS--SGGGGGGTTEEEEEEEEEEEEEGGG--GGG--S----SEEEEEEEEEEEEEEEE----SSEEEPPHHHHHHH-